Protein AF-A0A2S7I6L6-F1 (afdb_monomer)

Organism: NCBI:txid237258

Foldseek 3Di:
DVVVVVVVVVVVVVVVVVVVVLVVLVVVLVVLVVVLVVVVVVVCVVPVVPCPPVVVPDPPVVVSVVSVVVSVVSVCCSPPVVNVVVVVVVVVVVVVVVVVVD

Solvent-accessible surface area (backbone atoms only — not comparable to full-atom values): 5827 Å² total; per-residue (Å²): 113,70,70,59,49,58,51,50,53,54,52,51,52,53,54,48,52,52,52,52,51,50,54,52,52,54,54,50,48,50,53,53,52,51,49,51,52,54,50,52,49,51,56,53,68,75,43,75,86,71,63,76,79,45,67,89,78,37,68,66,58,57,50,52,52,52,53,50,51,49,52,51,53,52,47,49,54,67,74,37,67,67,55,55,56,49,51,53,51,51,52,49,55,50,53,52,54,55,63,73,77,107

pLDDT: mean 83.36, std 11.95, range [53.16, 95.56]

Secondary structure (DSSP, 8-state):
-HHHHHHHHHHHHHHHHHHHHHHHHHHHHHHHHHHHHHHHHHHHHHTTTSGGG-TTT-HHHHHHHHHHHHHHHHHHHHH-HHHHHHHHHHHHHHHHHHHHH-

Sequence (102 aa):
MEITMKNQDKFNEIAYKKAQKRVKD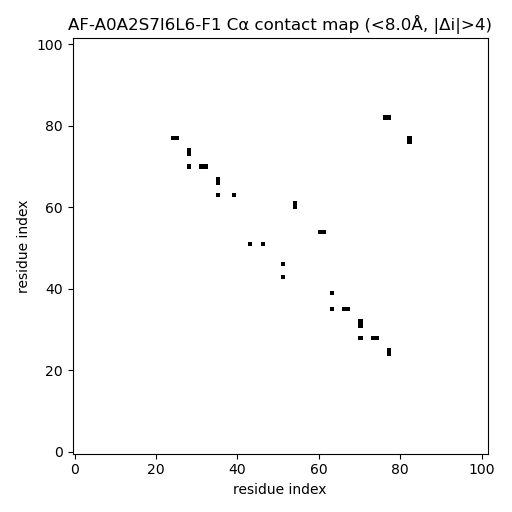IRTYYYMVLGYLAVGYFIVSRNYDGNLLNISRNYSVWIVILWGIFLLGYGIYLFTPYFRNWEERKTKELMEKYKQKN

Structure (mmCIF, N/CA/C/O backbone):
data_AF-A0A2S7I6L6-F1
#
_entry.id   AF-A0A2S7I6L6-F1
#
loop_
_atom_site.group_PDB
_atom_site.id
_atom_site.type_symbol
_atom_site.label_atom_id
_atom_site.label_alt_id
_atom_site.label_comp_id
_atom_site.label_asym_id
_atom_site.label_entity_id
_atom_site.label_seq_id
_atom_site.pdbx_PDB_ins_code
_atom_site.Cartn_x
_atom_site.Cartn_y
_atom_site.Cartn_z
_atom_site.occupancy
_atom_site.B_iso_or_equiv
_atom_site.auth_seq_id
_atom_site.auth_comp_id
_atom_site.auth_asym_id
_atom_site.auth_atom_id
_atom_site.pdbx_PDB_model_num
ATOM 1 N N . MET A 1 1 ? -35.348 0.303 24.607 1.00 69.19 1 MET A N 1
ATOM 2 C CA . MET A 1 1 ? -35.567 0.223 23.146 1.00 69.19 1 MET A CA 1
ATOM 3 C C . MET A 1 1 ? -34.787 1.311 22.403 1.00 69.19 1 MET A C 1
ATOM 5 O O . MET A 1 1 ? -34.082 1.003 21.457 1.00 69.19 1 MET A O 1
ATOM 9 N N . GLU A 1 2 ? -34.796 2.561 22.870 1.00 73.44 2 GLU A N 1
ATOM 10 C CA . GLU A 1 2 ? -34.031 3.663 22.250 1.00 73.44 2 GLU A CA 1
ATOM 11 C C . GLU A 1 2 ? -32.497 3.522 22.400 1.00 73.44 2 GLU A C 1
ATOM 13 O O . GLU A 1 2 ? -31.733 3.729 21.459 1.00 73.44 2 GLU A O 1
ATOM 18 N N . ILE A 1 3 ? -32.039 3.064 23.572 1.00 72.88 3 ILE A N 1
ATOM 19 C CA . ILE A 1 3 ? -30.610 2.855 23.881 1.00 72.88 3 ILE A CA 1
ATOM 20 C C . ILE A 1 3 ? -29.999 1.744 23.008 1.00 72.88 3 ILE A C 1
ATOM 22 O O . ILE A 1 3 ? -28.848 1.838 22.583 1.00 72.88 3 ILE A O 1
ATOM 26 N N . THR A 1 4 ? -30.775 0.697 22.715 1.00 74.19 4 THR A N 1
ATOM 27 C CA . THR A 1 4 ? -30.341 -0.425 21.872 1.00 74.19 4 THR A CA 1
ATOM 28 C C . THR A 1 4 ? -30.221 -0.008 20.408 1.00 74.19 4 THR A C 1
ATOM 30 O O . THR A 1 4 ? -29.226 -0.356 19.779 1.00 74.19 4 THR A O 1
ATOM 33 N N . MET A 1 5 ? -31.151 0.812 19.896 1.00 77.06 5 MET A N 1
ATOM 34 C CA . MET A 1 5 ? -31.069 1.341 18.526 1.00 77.06 5 MET A CA 1
ATOM 35 C C . MET A 1 5 ? -29.851 2.255 18.344 1.00 77.06 5 MET A C 1
ATOM 37 O O . MET A 1 5 ? -29.038 2.022 17.456 1.00 77.06 5 MET A O 1
ATOM 41 N N . LYS A 1 6 ? -29.614 3.188 19.278 1.00 76.88 6 LYS A N 1
ATOM 42 C CA . LYS A 1 6 ? -28.448 4.091 19.232 1.00 76.88 6 LYS A CA 1
ATOM 43 C C . LYS A 1 6 ? -27.101 3.355 19.240 1.00 76.88 6 LYS A C 1
ATOM 45 O O . LYS A 1 6 ? -26.138 3.813 18.624 1.00 76.88 6 LYS A O 1
ATOM 50 N N . ASN A 1 7 ? -27.000 2.234 19.957 1.00 77.69 7 ASN A N 1
ATOM 51 C CA . ASN A 1 7 ? -25.790 1.406 19.951 1.00 77.69 7 ASN A CA 1
ATOM 52 C C . ASN A 1 7 ? -25.614 0.647 18.632 1.00 77.69 7 ASN A C 1
ATOM 54 O O . ASN A 1 7 ? -24.492 0.533 18.137 1.00 77.69 7 ASN A O 1
ATOM 58 N N . GLN A 1 8 ? -26.712 0.164 18.055 1.00 81.50 8 GLN A N 1
ATOM 59 C CA . GLN A 1 8 ? -26.710 -0.529 16.773 1.00 81.50 8 GLN A CA 1
ATOM 60 C C . GLN A 1 8 ? -26.299 0.414 15.629 1.00 81.50 8 GLN A C 1
ATOM 62 O O . GLN A 1 8 ? -25.451 0.050 14.816 1.00 81.50 8 GLN A O 1
ATOM 67 N N . ASP A 1 9 ? -26.783 1.659 15.634 1.00 83.19 9 ASP A N 1
ATOM 68 C CA . ASP A 1 9 ? -26.399 2.687 14.657 1.00 83.19 9 ASP A CA 1
ATOM 69 C C . ASP A 1 9 ? -24.909 3.033 14.736 1.00 83.19 9 ASP A C 1
ATOM 71 O O . ASP A 1 9 ? -24.214 3.060 13.719 1.00 83.19 9 ASP A O 1
ATOM 75 N N . LYS A 1 10 ? -24.376 3.214 15.953 1.00 84.19 10 LYS A N 1
ATOM 76 C CA . LYS A 1 10 ? -22.938 3.456 16.156 1.00 84.19 10 LYS A CA 1
ATOM 77 C C . LYS A 1 10 ? -22.080 2.291 15.674 1.00 84.19 10 LYS A C 1
ATOM 79 O O . LYS A 1 10 ? -21.031 2.511 15.068 1.00 84.19 10 LYS A O 1
ATOM 84 N N . PHE A 1 11 ? -22.499 1.057 15.944 1.00 84.62 11 PHE A N 1
ATOM 85 C CA . PHE A 1 11 ? -21.789 -0.129 15.469 1.00 84.62 11 PHE A CA 1
ATOM 86 C C . PHE A 1 11 ? -21.772 -0.193 13.934 1.00 84.62 11 PHE A C 1
ATOM 88 O O . PHE A 1 11 ? -20.712 -0.401 13.338 1.00 84.62 11 PHE A O 1
ATOM 95 N N . ASN A 1 12 ? -22.917 0.068 13.299 1.00 85.69 12 ASN A N 1
ATOM 96 C CA . ASN A 1 12 ? -23.052 0.104 11.844 1.00 85.69 12 ASN A CA 1
ATOM 97 C C . ASN A 1 12 ? -22.179 1.198 11.213 1.00 85.69 12 ASN A C 1
ATOM 99 O O . ASN A 1 12 ? -21.501 0.945 10.218 1.00 85.69 12 ASN A O 1
ATOM 103 N N . GLU A 1 13 ? -22.123 2.387 11.815 1.00 89.44 13 GLU A N 1
ATOM 104 C CA . GLU A 1 13 ? -21.278 3.489 11.345 1.00 89.44 13 GLU A CA 1
ATOM 105 C C . GLU A 1 13 ? -19.782 3.131 11.400 1.00 89.44 13 GLU A C 1
ATOM 107 O O . GLU A 1 13 ? -19.034 3.397 10.455 1.00 89.44 13 GLU A O 1
ATOM 112 N N . ILE A 1 14 ? -19.332 2.486 12.482 1.00 87.75 14 ILE A N 1
ATOM 113 C CA . ILE A 1 14 ? -17.938 2.042 12.634 1.00 87.75 14 ILE A CA 1
ATOM 114 C C . ILE A 1 14 ? -17.597 0.970 11.593 1.00 87.75 14 ILE A C 1
ATOM 116 O O . ILE A 1 14 ? -16.556 1.058 10.932 1.00 87.75 14 ILE A O 1
ATOM 120 N N . ALA A 1 15 ? -18.470 -0.025 11.418 1.00 85.06 15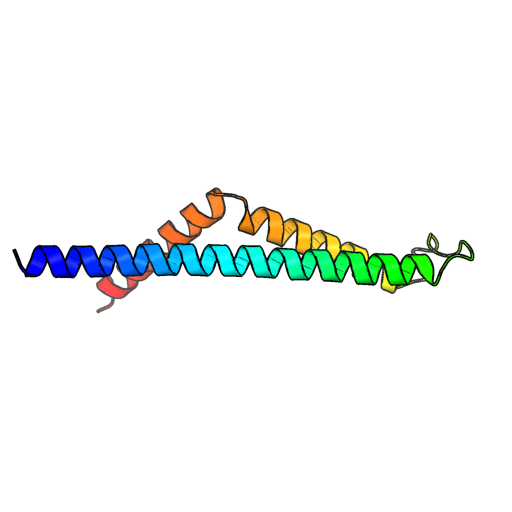 ALA A N 1
ATOM 121 C CA . ALA A 1 15 ? -18.294 -1.074 10.419 1.00 85.06 15 ALA A CA 1
ATOM 122 C C . ALA A 1 15 ? -18.236 -0.490 8.997 1.00 85.06 15 ALA A C 1
ATOM 124 O O . ALA A 1 15 ? -17.345 -0.839 8.216 1.00 85.06 15 ALA A O 1
ATOM 125 N N . TYR A 1 16 ? -19.119 0.464 8.693 1.00 91.31 16 TYR A N 1
ATOM 126 C CA . TYR A 1 16 ? -19.150 1.163 7.413 1.00 91.31 16 TYR A CA 1
ATOM 127 C C . TYR A 1 16 ? -17.866 1.960 7.158 1.00 91.31 16 TYR A C 1
ATOM 129 O O . TYR A 1 16 ? -17.234 1.786 6.117 1.00 91.31 16 TYR A O 1
ATOM 137 N N . LYS A 1 17 ? -17.409 2.774 8.119 1.00 91.31 17 LYS A N 1
ATOM 138 C CA . LYS A 1 17 ? -16.155 3.543 7.989 1.00 91.31 17 LYS A CA 1
ATOM 139 C C . LYS A 1 17 ? -14.945 2.638 7.772 1.00 91.31 17 LYS A C 1
ATOM 141 O O . LYS A 1 17 ? -14.067 2.956 6.969 1.00 91.31 17 LYS A O 1
ATOM 146 N N . LYS A 1 18 ? -14.903 1.487 8.447 1.00 88.06 18 LYS A N 1
ATOM 147 C CA . LYS A 1 18 ? -13.840 0.490 8.274 1.00 88.06 18 LYS A CA 1
ATOM 148 C C . LYS A 1 18 ? -13.845 -0.103 6.863 1.00 88.06 18 LYS A C 1
ATOM 150 O O . LYS A 1 18 ? -12.790 -0.181 6.233 1.00 88.06 18 LYS A O 1
ATOM 155 N N . ALA A 1 19 ? -15.017 -0.470 6.347 1.00 89.62 19 ALA A N 1
ATOM 156 C CA . ALA A 1 19 ? -15.167 -0.945 4.974 1.00 89.62 19 ALA A CA 1
ATOM 157 C C . ALA A 1 19 ? -14.801 0.145 3.948 1.00 89.62 19 ALA A C 1
ATOM 159 O O . ALA A 1 19 ? -14.071 -0.121 2.995 1.00 89.62 19 ALA A O 1
ATOM 160 N N . GLN A 1 20 ? -15.224 1.389 4.176 1.00 92.94 20 GLN A N 1
ATOM 161 C CA . GLN A 1 20 ? -14.909 2.527 3.312 1.00 92.94 20 GLN A CA 1
ATOM 162 C C . GLN A 1 20 ? -13.400 2.796 3.248 1.00 92.94 20 GLN A C 1
ATOM 164 O O . GLN A 1 20 ? -12.846 2.937 2.156 1.00 92.94 20 GLN A O 1
ATOM 169 N N . LYS A 1 21 ? -12.722 2.827 4.404 1.00 91.38 21 LYS A N 1
ATOM 170 C CA . LYS A 1 21 ? -11.262 2.977 4.474 1.00 91.38 21 LYS A CA 1
ATOM 171 C C . LYS A 1 21 ? -10.573 1.866 3.686 1.00 91.38 21 LYS A C 1
ATOM 173 O O . LYS A 1 21 ? -9.719 2.143 2.854 1.00 91.38 21 LYS A O 1
ATOM 178 N N . ARG A 1 22 ? -11.030 0.625 3.860 1.00 89.31 22 ARG A N 1
ATOM 179 C CA . ARG A 1 22 ? -10.481 -0.530 3.150 1.00 89.31 22 ARG A CA 1
ATOM 180 C C . ARG A 1 22 ? -10.580 -0.397 1.630 1.00 89.31 22 ARG A C 1
ATOM 182 O O . ARG A 1 22 ? -9.603 -0.651 0.932 1.00 89.31 22 ARG A O 1
ATOM 189 N N . VAL A 1 23 ? -11.739 0.007 1.117 1.00 93.06 23 VAL A N 1
ATOM 190 C CA . VAL A 1 23 ? -11.934 0.232 -0.324 1.00 93.06 23 VAL A CA 1
ATOM 191 C C . VAL A 1 23 ? -11.029 1.358 -0.826 1.00 93.06 23 VAL A C 1
ATOM 193 O O . VAL A 1 23 ? -10.443 1.241 -1.902 1.00 93.06 23 VAL A O 1
ATOM 196 N N . LYS A 1 24 ? -10.878 2.432 -0.045 1.00 94.75 24 LYS A N 1
ATOM 197 C CA . LYS A 1 24 ? -9.982 3.545 -0.378 1.00 94.75 24 LYS A CA 1
ATOM 198 C C . LYS A 1 24 ? -8.518 3.101 -0.448 1.00 94.75 24 LYS A C 1
ATOM 200 O O . LYS A 1 24 ? -7.828 3.478 -1.395 1.00 94.75 24 LYS A O 1
ATOM 205 N N . ASP A 1 25 ? -8.063 2.285 0.497 1.00 92.38 25 ASP A N 1
ATOM 206 C CA . ASP A 1 25 ? -6.685 1.787 0.536 1.00 92.38 25 ASP A CA 1
ATOM 207 C C . ASP A 1 25 ? -6.399 0.871 -0.667 1.00 92.38 25 ASP A C 1
ATOM 209 O O . ASP A 1 25 ? -5.399 1.046 -1.360 1.00 92.38 25 ASP A O 1
ATOM 213 N N . ILE A 1 26 ? -7.332 -0.030 -1.001 1.00 93.44 26 ILE A N 1
ATOM 214 C CA . ILE A 1 26 ? -7.249 -0.890 -2.197 1.00 93.44 26 ILE A CA 1
ATOM 215 C C . ILE A 1 26 ? -7.220 -0.056 -3.478 1.00 93.44 26 ILE A C 1
ATOM 217 O O . ILE A 1 26 ? -6.386 -0.286 -4.350 1.00 93.44 26 ILE A O 1
ATOM 221 N N . ARG A 1 27 ? -8.090 0.951 -3.593 1.00 94.19 27 ARG A N 1
ATOM 222 C CA . ARG A 1 27 ? -8.091 1.857 -4.747 1.00 94.19 27 ARG A CA 1
ATOM 223 C C . ARG A 1 27 ? -6.753 2.590 -4.884 1.00 94.19 27 ARG A C 1
ATOM 225 O O . ARG A 1 27 ? -6.222 2.697 -5.984 1.00 94.19 27 ARG A O 1
ATOM 232 N N . THR A 1 28 ? -6.205 3.070 -3.771 1.00 94.69 28 THR A N 1
ATOM 233 C CA . THR A 1 28 ? -4.907 3.758 -3.741 1.00 94.69 28 THR A CA 1
ATOM 234 C C . THR A 1 28 ? -3.782 2.830 -4.196 1.00 94.69 28 THR A C 1
ATOM 236 O O . THR A 1 28 ? -2.968 3.229 -5.025 1.00 94.69 28 THR A O 1
ATOM 239 N N . TYR A 1 29 ? -3.785 1.574 -3.742 1.00 95.12 29 TYR A N 1
ATOM 240 C CA . TYR A 1 29 ? -2.832 0.561 -4.193 1.00 95.12 29 TYR A CA 1
ATOM 241 C C . TYR A 1 29 ? -2.858 0.370 -5.714 1.00 95.12 29 TYR A C 1
ATOM 243 O O . TYR A 1 29 ? -1.807 0.396 -6.352 1.00 95.12 29 TYR A O 1
ATOM 251 N N . TYR A 1 30 ? -4.048 0.264 -6.316 1.00 94.00 30 TYR A N 1
ATOM 252 C CA . TYR A 1 30 ? -4.170 0.134 -7.771 1.00 94.00 30 TYR A CA 1
ATOM 253 C C . TYR A 1 30 ? -3.600 1.335 -8.526 1.00 94.00 30 TYR A C 1
ATOM 255 O O . TYR A 1 30 ? -2.932 1.140 -9.538 1.00 94.00 30 TYR A O 1
ATOM 263 N N . TYR A 1 31 ? -3.798 2.560 -8.033 1.00 95.56 31 TYR A N 1
ATOM 264 C CA . TYR A 1 31 ? -3.179 3.736 -8.649 1.00 95.56 31 TYR A CA 1
ATOM 265 C C . TYR A 1 31 ? -1.650 3.706 -8.560 1.00 95.56 31 TYR A C 1
ATOM 267 O O . TYR A 1 31 ? -0.983 4.069 -9.526 1.00 95.56 31 TYR A O 1
ATOM 275 N N . MET A 1 32 ? -1.088 3.233 -7.444 1.00 94.06 32 MET A N 1
ATOM 276 C CA . MET A 1 32 ? 0.362 3.081 -7.304 1.00 94.06 32 MET A CA 1
ATOM 277 C C . MET A 1 32 ? 0.922 2.016 -8.260 1.00 94.06 32 MET A C 1
ATOM 279 O O . MET A 1 32 ? 1.935 2.258 -8.913 1.00 94.06 32 MET A O 1
ATOM 283 N N . VAL A 1 33 ? 0.246 0.868 -8.397 1.00 95.44 33 VAL A N 1
ATOM 284 C CA . VAL A 1 33 ? 0.630 -0.192 -9.347 1.00 95.44 33 VAL A CA 1
ATOM 285 C C . VAL A 1 33 ? 0.522 0.298 -10.791 1.00 95.44 33 VAL A C 1
ATOM 287 O O . VAL A 1 33 ? 1.444 0.095 -11.577 1.00 95.44 33 VAL A O 1
ATOM 290 N N . LEU A 1 34 ? -0.567 0.986 -11.143 1.00 95.56 34 LEU A N 1
ATOM 291 C CA . LEU A 1 34 ? -0.759 1.545 -12.480 1.00 95.56 34 LEU A CA 1
ATOM 292 C C . LEU A 1 34 ? 0.327 2.574 -12.816 1.00 95.56 34 LEU A C 1
ATOM 294 O O . LEU A 1 34 ? 0.911 2.517 -13.896 1.00 95.56 34 LEU A O 1
ATOM 298 N N . GLY A 1 35 ? 0.628 3.484 -11.885 1.00 93.06 35 GLY A N 1
ATOM 299 C CA . GLY A 1 35 ? 1.699 4.466 -12.045 1.00 93.06 35 GLY A CA 1
ATOM 300 C C . GLY A 1 35 ? 3.065 3.805 -12.220 1.00 93.06 35 GLY A C 1
ATOM 301 O O . GLY A 1 35 ? 3.818 4.180 -13.115 1.00 93.06 35 GLY A O 1
ATOM 302 N N . TYR A 1 36 ? 3.358 2.770 -11.431 1.00 92.00 36 TYR A N 1
ATOM 303 C CA . TYR A 1 36 ? 4.588 1.989 -11.557 1.00 92.00 36 TYR A CA 1
ATOM 304 C C . TYR A 1 36 ? 4.715 1.310 -12.924 1.00 92.00 36 TYR A C 1
ATOM 306 O O . TYR A 1 36 ? 5.766 1.406 -13.558 1.00 92.00 36 TYR A O 1
ATOM 314 N N . LEU A 1 37 ? 3.642 0.685 -13.417 1.00 91.62 37 LEU A N 1
ATOM 315 C CA . LEU A 1 37 ? 3.624 0.073 -14.746 1.00 91.62 37 LEU A CA 1
ATOM 316 C C . LEU A 1 37 ? 3.792 1.117 -15.856 1.00 91.62 37 LEU A C 1
ATOM 318 O O . LEU A 1 37 ? 4.552 0.883 -16.791 1.00 91.62 37 LEU A O 1
ATOM 322 N N . ALA A 1 38 ? 3.141 2.278 -15.745 1.00 90.88 38 ALA A N 1
ATOM 323 C CA . ALA A 1 38 ? 3.261 3.357 -16.724 1.00 90.88 38 ALA A CA 1
ATOM 324 C C . ALA A 1 38 ? 4.691 3.922 -16.790 1.00 90.88 38 ALA A C 1
ATOM 326 O O . ALA A 1 38 ? 5.245 4.089 -17.877 1.00 90.88 38 ALA A O 1
ATOM 327 N N . VAL A 1 39 ? 5.315 4.171 -15.634 1.00 85.44 39 VAL A N 1
ATOM 328 C CA . VAL A 1 39 ? 6.704 4.649 -15.554 1.00 85.44 39 VAL A CA 1
ATOM 329 C C . VAL A 1 39 ? 7.674 3.580 -16.056 1.00 85.44 39 VAL A C 1
ATOM 331 O O . VAL A 1 39 ? 8.551 3.887 -16.863 1.00 85.44 39 VAL A O 1
ATOM 334 N N . GLY A 1 40 ? 7.496 2.322 -15.642 1.00 83.94 40 GLY A N 1
ATOM 335 C CA . GLY A 1 40 ? 8.302 1.197 -16.116 1.00 83.94 40 GLY A CA 1
ATOM 336 C C . GLY A 1 40 ? 8.223 1.037 -17.635 1.00 83.94 40 GLY A C 1
ATOM 337 O O . GLY A 1 40 ? 9.254 0.939 -18.299 1.00 83.94 40 GLY A O 1
ATOM 338 N N . TYR A 1 41 ? 7.016 1.111 -18.200 1.00 84.81 41 TYR A N 1
ATOM 339 C CA . TYR A 1 41 ? 6.800 1.081 -19.645 1.00 84.81 41 TYR A CA 1
ATOM 340 C C . TYR A 1 41 ? 7.502 2.243 -20.357 1.00 84.81 41 TYR A C 1
ATOM 342 O O . TYR A 1 41 ? 8.191 2.027 -21.353 1.00 84.81 41 TYR A O 1
ATOM 350 N N . PHE A 1 42 ? 7.396 3.470 -19.835 1.00 81.31 42 PHE A N 1
ATOM 351 C CA . PHE A 1 42 ? 8.059 4.629 -20.430 1.00 81.31 42 PHE A CA 1
ATOM 352 C C . PHE A 1 42 ? 9.587 4.481 -20.432 1.00 81.31 42 PHE A C 1
ATOM 354 O O . PHE A 1 42 ? 10.224 4.731 -21.456 1.00 81.31 42 PHE A O 1
ATOM 361 N N . ILE A 1 43 ? 10.171 4.004 -19.328 1.00 77.25 43 ILE A N 1
ATOM 362 C CA . ILE A 1 43 ? 11.614 3.747 -19.218 1.00 77.25 43 ILE A CA 1
ATOM 363 C C . ILE A 1 43 ? 12.061 2.693 -20.237 1.00 77.25 43 ILE A C 1
ATOM 365 O O . ILE A 1 43 ? 13.067 2.907 -20.915 1.00 77.25 43 ILE A O 1
ATOM 369 N N . VAL A 1 44 ? 11.312 1.593 -20.381 1.00 74.50 44 VAL A N 1
ATOM 370 C CA . VAL A 1 44 ? 11.609 0.532 -21.359 1.00 74.50 44 VAL A CA 1
ATOM 371 C C . VAL A 1 44 ? 11.480 1.046 -22.793 1.00 74.50 44 VAL A C 1
ATOM 373 O O . VAL A 1 44 ? 12.391 0.856 -23.594 1.00 74.50 44 VAL A O 1
ATOM 376 N N . SER A 1 45 ? 10.400 1.765 -23.108 1.00 75.25 45 SER A N 1
ATOM 377 C CA . SER A 1 45 ? 10.145 2.289 -24.457 1.00 75.25 45 SER A CA 1
ATOM 378 C C . SER A 1 45 ? 11.208 3.288 -24.932 1.00 75.25 45 SER A C 1
ATOM 380 O O . SER A 1 45 ? 11.568 3.293 -26.105 1.00 75.25 45 SER A O 1
ATOM 382 N N . ARG A 1 46 ? 11.748 4.109 -24.021 1.00 68.06 46 ARG A N 1
ATOM 383 C CA . ARG A 1 46 ? 12.787 5.112 -24.308 1.00 68.06 46 ARG A CA 1
ATOM 384 C C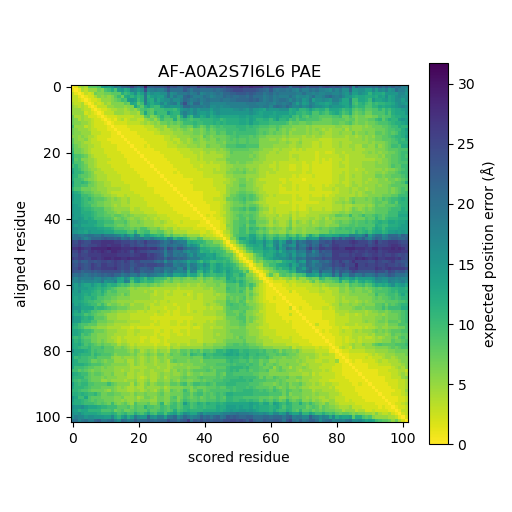 . ARG A 1 46 ? 14.190 4.513 -24.469 1.00 68.06 46 ARG A C 1
ATOM 386 O O . ARG A 1 46 ? 15.060 5.199 -24.987 1.00 68.06 46 ARG A O 1
ATOM 393 N N . ASN A 1 47 ? 14.422 3.278 -24.020 1.00 64.88 47 ASN A N 1
ATOM 394 C CA . ASN A 1 47 ? 15.740 2.629 -23.987 1.00 64.88 47 ASN A CA 1
ATOM 395 C C . ASN A 1 47 ? 15.804 1.398 -24.917 1.00 64.88 47 ASN 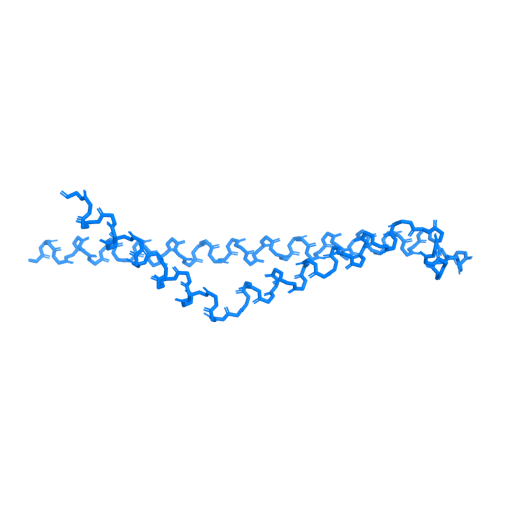A C 1
ATOM 397 O O . ASN A 1 47 ? 16.368 0.366 -24.553 1.00 64.88 47 ASN A O 1
ATOM 401 N N . TYR A 1 48 ? 15.235 1.499 -26.122 1.00 56.44 48 TYR A N 1
ATOM 402 C CA . TYR A 1 48 ? 15.233 0.409 -27.113 1.00 56.44 48 TYR A CA 1
ATOM 403 C C . TYR A 1 48 ? 16.631 0.072 -27.688 1.00 56.44 48 TYR A C 1
ATOM 405 O O . TYR A 1 48 ? 16.791 -0.981 -28.297 1.00 56.44 48 TYR A O 1
ATOM 413 N N . ASP A 1 49 ? 17.663 0.886 -27.421 1.00 56.28 49 ASP A N 1
ATOM 414 C CA . ASP A 1 49 ? 19.062 0.683 -27.860 1.00 56.28 49 ASP A CA 1
ATOM 415 C C . ASP A 1 49 ? 19.846 -0.394 -27.062 1.00 56.28 49 ASP A C 1
ATOM 417 O O . ASP A 1 49 ? 21.075 -0.417 -27.050 1.00 56.28 49 ASP A O 1
ATOM 421 N N . GLY A 1 50 ? 19.169 -1.303 -26.351 1.00 54.72 50 GLY A N 1
ATOM 422 C CA . GLY A 1 50 ? 19.793 -2.500 -25.755 1.00 54.72 50 GLY A CA 1
ATOM 423 C C . GLY A 1 50 ? 20.631 -2.295 -24.479 1.00 54.72 50 GLY A C 1
ATOM 424 O O . GLY A 1 50 ? 21.102 -3.268 -23.895 1.00 54.72 50 GLY A O 1
ATOM 425 N N . ASN A 1 51 ? 20.778 -1.067 -23.971 1.00 58.25 51 ASN A N 1
ATOM 426 C CA . ASN A 1 51 ? 21.598 -0.760 -22.782 1.00 58.25 51 ASN A CA 1
ATOM 427 C C . ASN A 1 51 ? 20.896 -0.965 -21.419 1.00 58.25 51 ASN A C 1
ATOM 429 O O . ASN A 1 51 ? 21.462 -0.652 -20.368 1.00 58.25 51 ASN A O 1
ATOM 433 N N . LEU A 1 52 ? 19.671 -1.500 -21.405 1.00 53.59 52 LEU A N 1
ATOM 434 C CA . LEU A 1 52 ? 18.835 -1.626 -20.201 1.00 53.59 52 LEU A CA 1
ATOM 435 C C . LEU A 1 52 ? 19.430 -2.545 -19.121 1.00 53.59 52 LEU A C 1
ATOM 437 O O . LEU A 1 52 ? 19.188 -2.339 -17.934 1.00 53.59 52 LEU A O 1
ATOM 441 N N . LEU A 1 53 ? 20.231 -3.535 -19.526 1.00 53.16 53 LEU A N 1
ATOM 442 C CA . LEU A 1 53 ? 20.838 -4.519 -18.624 1.00 53.16 53 LEU A CA 1
ATOM 443 C C . LEU A 1 53 ? 22.164 -4.062 -18.007 1.00 53.16 53 LEU A C 1
ATOM 445 O O . LEU A 1 53 ? 22.748 -4.797 -17.211 1.00 53.16 53 LEU A O 1
ATOM 449 N N . ASN A 1 54 ? 22.636 -2.847 -18.305 1.00 59.72 54 ASN A N 1
ATOM 450 C CA . ASN A 1 54 ? 23.807 -2.300 -17.628 1.00 59.72 54 ASN A CA 1
ATOM 451 C C . ASN A 1 54 ? 23.417 -1.751 -16.240 1.00 59.72 54 ASN A C 1
ATOM 453 O O . ASN A 1 54 ? 23.330 -0.544 -16.005 1.00 59.72 54 ASN A O 1
ATOM 457 N N . ILE A 1 55 ? 23.130 -2.684 -15.328 1.00 55.00 55 ILE A N 1
ATOM 458 C CA . ILE A 1 55 ? 22.633 -2.481 -13.956 1.00 55.00 55 ILE A CA 1
ATOM 459 C C . ILE A 1 55 ? 23.592 -1.652 -13.088 1.00 55.00 55 ILE A C 1
ATOM 461 O O . ILE A 1 55 ? 23.153 -0.984 -12.153 1.00 55.00 55 ILE A O 1
ATOM 465 N N . SER A 1 56 ? 24.889 -1.645 -13.402 1.00 55.59 56 SER A N 1
ATOM 466 C CA . SER A 1 56 ? 25.870 -0.797 -12.711 1.00 55.59 56 SER A CA 1
ATOM 467 C C . SER A 1 56 ? 25.833 0.660 -13.193 1.00 55.59 56 SER A C 1
ATOM 469 O O . SER A 1 56 ? 26.172 1.565 -12.436 1.00 55.59 56 SER A O 1
ATOM 471 N N . ARG A 1 57 ? 25.400 0.872 -14.447 1.00 58.56 57 ARG A N 1
ATOM 472 C CA . ARG A 1 57 ? 25.258 2.146 -15.172 1.00 58.56 57 ARG A CA 1
ATOM 473 C C . ARG A 1 57 ? 24.182 3.089 -14.622 1.00 58.56 57 ARG A C 1
ATOM 475 O O . ARG A 1 57 ? 24.346 4.304 -14.529 1.00 58.56 57 ARG A O 1
ATOM 482 N N . ASN A 1 58 ? 23.020 2.489 -14.361 1.00 67.06 58 ASN A N 1
ATOM 483 C CA . ASN A 1 58 ? 21.731 3.175 -14.330 1.00 67.06 58 ASN A CA 1
ATOM 484 C C . ASN A 1 58 ? 21.042 3.034 -12.971 1.00 67.06 58 ASN A C 1
ATOM 486 O O . ASN A 1 58 ? 20.323 2.069 -12.706 1.00 67.06 58 ASN A O 1
ATOM 490 N N . TYR A 1 59 ? 21.185 4.067 -12.140 1.00 71.19 59 TYR A N 1
ATOM 491 C CA . TYR A 1 59 ? 20.483 4.213 -10.859 1.00 71.19 59 TYR A CA 1
ATOM 492 C C . TYR A 1 59 ? 18.952 4.052 -10.984 1.00 71.19 59 TYR A C 1
ATOM 494 O O . TYR A 1 59 ? 18.291 3.559 -10.071 1.00 71.19 59 TYR A O 1
ATOM 502 N N . SER A 1 60 ? 18.393 4.373 -12.154 1.00 72.69 60 SER A N 1
ATOM 503 C CA . SER A 1 60 ? 16.975 4.204 -12.481 1.00 72.69 60 SER A CA 1
ATOM 504 C C . SER A 1 60 ? 16.475 2.762 -12.329 1.00 72.69 60 SER A C 1
ATOM 506 O O . SER A 1 60 ? 15.340 2.562 -11.904 1.00 72.69 60 SER A O 1
ATOM 508 N N . VAL A 1 61 ? 17.304 1.752 -12.625 1.00 76.50 61 VAL A N 1
ATOM 509 C CA . VAL A 1 61 ? 16.911 0.336 -12.497 1.00 76.50 61 VAL A CA 1
ATOM 510 C C . VAL A 1 61 ? 16.759 -0.046 -11.026 1.00 76.50 61 VAL A C 1
ATOM 512 O O . VAL A 1 61 ? 15.772 -0.673 -10.648 1.00 76.50 61 VAL A O 1
ATOM 515 N N . TRP A 1 62 ? 17.687 0.401 -10.177 1.00 81.06 62 TRP A N 1
ATOM 516 C CA . TRP A 1 62 ? 17.615 0.185 -8.732 1.00 81.06 62 TRP A CA 1
ATOM 517 C C . TRP A 1 62 ? 16.400 0.862 -8.108 1.00 81.06 62 TRP A C 1
ATOM 519 O O . TRP A 1 62 ? 15.723 0.245 -7.289 1.00 81.06 62 TRP A O 1
ATOM 529 N N . ILE A 1 63 ? 16.074 2.087 -8.534 1.00 83.12 63 ILE A N 1
ATOM 530 C CA . ILE A 1 63 ? 14.840 2.762 -8.115 1.00 83.12 63 ILE A CA 1
ATOM 531 C C . ILE A 1 63 ? 13.626 1.901 -8.483 1.00 83.12 63 ILE A C 1
ATOM 533 O O . ILE A 1 63 ? 12.824 1.595 -7.608 1.00 83.12 63 ILE A O 1
ATOM 537 N N . VAL A 1 64 ? 13.493 1.463 -9.738 1.00 85.00 64 VAL A N 1
ATOM 538 C CA . VAL A 1 64 ? 12.341 0.649 -10.170 1.00 85.00 64 VAL A CA 1
ATOM 539 C C . VAL A 1 64 ? 12.243 -0.647 -9.358 1.00 85.00 64 VAL A C 1
ATOM 541 O O . VAL A 1 64 ? 11.171 -0.967 -8.855 1.00 85.00 64 VAL A O 1
ATOM 544 N N . ILE A 1 65 ? 13.355 -1.353 -9.137 1.00 86.50 65 ILE A N 1
ATOM 545 C CA . ILE A 1 65 ? 13.368 -2.585 -8.332 1.00 86.50 65 ILE A CA 1
ATOM 546 C C . ILE A 1 65 ? 12.924 -2.315 -6.888 1.00 86.50 65 ILE A C 1
ATOM 548 O O . ILE A 1 65 ? 12.060 -3.023 -6.371 1.00 86.50 65 ILE A O 1
ATOM 552 N N . LEU A 1 66 ? 13.468 -1.284 -6.237 1.00 90.69 66 LEU A N 1
ATOM 553 C CA . LEU A 1 66 ? 13.107 -0.930 -4.860 1.00 90.69 66 LEU A CA 1
ATOM 554 C C . LEU A 1 66 ? 11.633 -0.534 -4.738 1.00 90.69 66 LEU A C 1
ATOM 556 O O . LEU A 1 66 ? 10.950 -0.969 -3.810 1.00 90.69 66 LEU A O 1
ATOM 560 N N . TRP A 1 67 ? 11.120 0.239 -5.695 1.00 90.19 67 TRP A N 1
ATOM 561 C CA . TRP A 1 67 ? 9.702 0.589 -5.757 1.00 90.19 67 TRP A CA 1
ATOM 562 C C . TRP A 1 67 ? 8.819 -0.638 -6.009 1.00 90.19 67 TRP A C 1
ATOM 564 O O . TRP A 1 67 ? 7.756 -0.757 -5.402 1.00 90.19 67 TRP A O 1
ATOM 574 N N . GLY A 1 68 ? 9.276 -1.590 -6.826 1.00 92.62 68 GLY A N 1
ATOM 575 C CA . GLY A 1 68 ? 8.617 -2.880 -7.014 1.00 92.62 68 GLY A CA 1
ATOM 576 C C . GLY A 1 68 ? 8.531 -3.685 -5.713 1.00 92.62 68 GLY A C 1
ATOM 577 O O . GLY A 1 68 ? 7.457 -4.169 -5.358 1.00 92.62 68 GLY A O 1
ATOM 578 N N . ILE A 1 69 ? 9.626 -3.765 -4.950 1.00 94.44 69 ILE A N 1
ATOM 579 C CA . ILE A 1 69 ? 9.655 -4.430 -3.635 1.00 94.44 69 ILE A CA 1
ATOM 580 C C . ILE A 1 69 ? 8.711 -3.731 -2.650 1.00 94.44 69 ILE A C 1
ATOM 582 O O . ILE A 1 69 ? 7.954 -4.399 -1.944 1.00 94.44 69 ILE A O 1
ATOM 586 N N . PHE A 1 70 ? 8.704 -2.397 -2.626 1.00 93.50 70 PHE A N 1
ATOM 587 C CA . PHE A 1 70 ? 7.788 -1.622 -1.791 1.00 93.50 70 PHE A CA 1
ATOM 588 C C . PHE A 1 70 ? 6.318 -1.916 -2.130 1.00 93.50 70 PHE A C 1
ATOM 590 O O . PHE A 1 70 ? 5.517 -2.169 -1.230 1.00 93.50 70 PHE A O 1
ATOM 597 N N . LEU A 1 71 ? 5.964 -1.955 -3.419 1.00 95.25 71 LEU A N 1
ATOM 598 C CA . LEU A 1 71 ? 4.613 -2.296 -3.876 1.00 95.25 71 LEU A CA 1
ATOM 599 C C . LEU A 1 71 ? 4.215 -3.727 -3.527 1.00 95.25 71 LEU A C 1
ATOM 601 O O . LEU A 1 71 ? 3.066 -3.967 -3.155 1.00 95.25 71 LEU A O 1
ATOM 605 N N . LEU A 1 72 ? 5.143 -4.677 -3.624 1.00 94.88 72 LEU A N 1
ATOM 606 C CA . LEU A 1 72 ? 4.896 -6.052 -3.198 1.00 94.88 72 LEU A CA 1
ATOM 607 C C . LEU A 1 72 ? 4.639 -6.115 -1.692 1.00 94.88 72 LEU A C 1
ATOM 609 O O . LEU A 1 72 ? 3.640 -6.694 -1.270 1.00 94.88 72 LEU A O 1
ATOM 613 N N . GLY A 1 73 ? 5.478 -5.463 -0.885 1.00 94.50 73 GLY A N 1
ATOM 614 C CA . GLY A 1 73 ? 5.301 -5.397 0.565 1.00 94.50 73 GLY A CA 1
ATOM 615 C C . GLY A 1 73 ? 3.976 -4.748 0.967 1.00 94.50 73 GLY A C 1
ATOM 616 O O . GLY A 1 73 ? 3.234 -5.300 1.780 1.00 94.50 73 GLY A O 1
ATOM 617 N N . TYR A 1 74 ? 3.630 -3.613 0.355 1.00 92.44 74 TYR A N 1
ATOM 618 C CA . TYR A 1 74 ? 2.374 -2.917 0.627 1.00 92.44 74 TYR A CA 1
ATOM 619 C C . TYR A 1 74 ? 1.150 -3.715 0.148 1.00 92.44 74 TYR A C 1
ATOM 621 O O . TYR A 1 74 ? 0.135 -3.759 0.841 1.00 92.44 74 TYR A O 1
ATOM 629 N N . GLY A 1 75 ? 1.261 -4.425 -0.979 1.00 93.44 75 GLY A N 1
ATOM 630 C CA . GLY A 1 75 ? 0.236 -5.354 -1.454 1.00 93.44 75 GLY A CA 1
ATOM 631 C C . GLY A 1 75 ? 0.010 -6.510 -0.479 1.00 93.44 75 GLY A C 1
ATOM 632 O O . GLY A 1 75 ? -1.127 -6.764 -0.085 1.00 93.44 75 GLY A O 1
ATOM 633 N N . ILE A 1 76 ? 1.081 -7.165 -0.020 1.00 93.31 76 ILE A N 1
ATOM 634 C CA . ILE A 1 76 ? 1.003 -8.232 0.990 1.00 93.31 76 ILE A CA 1
ATOM 635 C C . ILE A 1 76 ? 0.359 -7.698 2.270 1.00 93.31 76 ILE A C 1
ATOM 637 O O . ILE A 1 76 ? -0.572 -8.318 2.785 1.00 93.31 76 ILE A O 1
ATOM 641 N N . TYR A 1 77 ? 0.804 -6.540 2.761 1.00 90.56 77 TYR A N 1
ATOM 642 C CA . TYR A 1 77 ? 0.221 -5.894 3.936 1.00 90.56 77 TYR A CA 1
ATOM 643 C C . TYR A 1 77 ? -1.282 -5.671 3.773 1.00 90.56 77 TYR A C 1
ATOM 645 O O . TYR A 1 77 ? -2.072 -6.014 4.654 1.00 90.56 77 TYR A O 1
ATOM 653 N N . LEU A 1 78 ? -1.683 -5.133 2.621 1.00 89.81 78 LEU A N 1
ATOM 654 C CA . LEU A 1 78 ? -3.069 -4.820 2.357 1.00 89.81 78 LEU A CA 1
ATOM 655 C C . LEU A 1 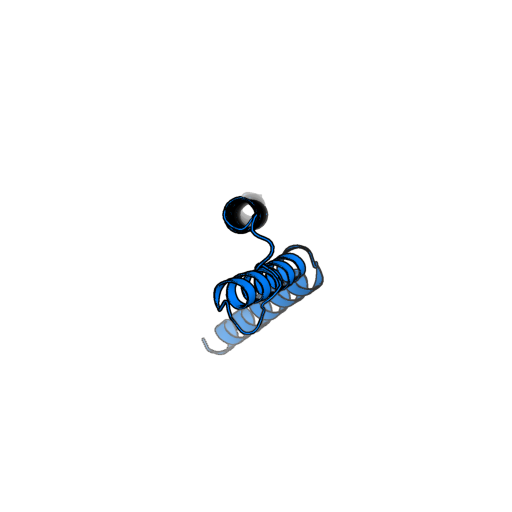78 ? -3.893 -6.102 2.255 1.00 89.81 78 LEU A C 1
ATOM 657 O O . LEU A 1 78 ? -4.853 -6.250 2.998 1.00 89.81 78 LEU A O 1
ATOM 661 N N . PHE A 1 79 ? -3.545 -7.061 1.402 1.00 88.88 79 PHE A N 1
ATOM 662 C CA . PHE A 1 79 ? -4.397 -8.227 1.136 1.00 88.88 79 PHE A CA 1
ATOM 663 C C . PHE A 1 79 ? -4.351 -9.320 2.210 1.00 88.88 79 PHE A C 1
ATOM 665 O O . PHE A 1 79 ? -5.279 -10.124 2.275 1.00 88.88 79 PHE A O 1
ATOM 672 N N . THR A 1 80 ? -3.352 -9.330 3.094 1.00 91.50 80 THR A N 1
ATOM 673 C CA . THR A 1 80 ? -3.228 -10.382 4.112 1.00 91.50 80 THR A CA 1
ATOM 674 C C . THR A 1 80 ? -4.133 -10.110 5.327 1.00 91.50 80 THR A C 1
ATOM 676 O O . THR A 1 80 ? -3.941 -9.116 6.032 1.00 91.50 80 THR A O 1
ATOM 679 N N . PRO A 1 81 ? -5.074 -11.016 5.671 1.00 83.06 81 PRO A N 1
ATOM 680 C CA . PRO A 1 81 ? -5.978 -10.841 6.817 1.00 83.06 81 PRO A CA 1
ATOM 681 C C . PRO A 1 81 ? -5.262 -10.759 8.172 1.00 83.06 81 PRO A C 1
ATOM 683 O O . PRO A 1 81 ? -5.776 -10.156 9.113 1.00 83.06 81 PRO A O 1
ATOM 686 N N . TYR A 1 82 ? -4.069 -11.352 8.271 1.00 87.75 82 TYR A N 1
ATOM 687 C CA . TYR A 1 82 ? -3.255 -11.378 9.485 1.00 87.75 82 TYR A CA 1
ATOM 688 C C . TYR A 1 82 ? -2.954 -9.974 10.028 1.00 87.75 82 TYR A C 1
ATOM 690 O O . TYR A 1 82 ? -3.131 -9.732 11.223 1.00 87.75 82 TYR A O 1
ATOM 698 N N . PHE A 1 83 ? -2.570 -9.031 9.162 1.00 84.25 83 PHE A N 1
ATOM 699 C CA . PHE A 1 83 ? -2.265 -7.662 9.588 1.00 84.25 83 PHE A CA 1
ATOM 700 C C . PHE A 1 83 ? -3.498 -6.939 10.124 1.00 84.25 83 PHE A C 1
ATOM 702 O O . PHE A 1 83 ? -3.396 -6.212 11.107 1.00 84.25 83 PHE A O 1
ATOM 709 N N . ARG A 1 84 ? -4.680 -7.219 9.564 1.00 82.19 84 ARG A N 1
ATOM 710 C CA . ARG A 1 84 ? -5.946 -6.669 10.062 1.00 82.19 84 ARG A CA 1
ATOM 711 C C . ARG A 1 84 ? -6.259 -7.163 11.475 1.00 82.19 84 ARG A C 1
ATOM 713 O O . ARG A 1 84 ? -6.598 -6.370 12.347 1.00 82.19 84 ARG A O 1
ATOM 720 N N . ASN A 1 85 ? -6.094 -8.463 11.719 1.00 87.50 85 ASN A N 1
ATOM 721 C CA . ASN A 1 85 ? -6.299 -9.041 13.050 1.00 87.50 85 ASN A CA 1
ATOM 722 C C . ASN A 1 85 ? -5.290 -8.478 14.063 1.00 87.50 85 ASN A C 1
ATOM 724 O O . ASN A 1 85 ? -5.632 -8.217 15.217 1.00 87.50 85 ASN A O 1
ATOM 728 N N . TRP A 1 86 ? -4.047 -8.262 13.625 1.00 90.19 86 TRP A N 1
ATOM 729 C CA . TRP A 1 86 ? -3.015 -7.637 14.444 1.00 90.19 86 TRP A CA 1
ATOM 730 C C . TRP A 1 86 ? -3.344 -6.173 14.782 1.00 90.19 86 TRP A C 1
ATOM 732 O O . TRP A 1 86 ? -3.251 -5.804 15.955 1.00 90.19 86 TRP A O 1
ATOM 742 N N . GLU A 1 87 ? -3.778 -5.366 13.805 1.00 88.69 87 GLU A N 1
ATOM 743 C CA . GLU A 1 87 ? -4.187 -3.966 14.008 1.00 88.69 87 GLU 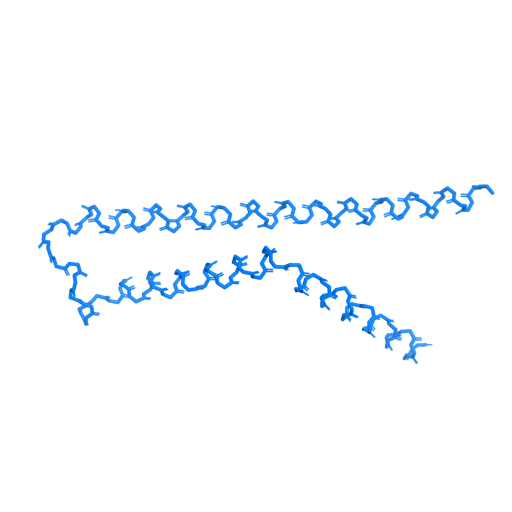A CA 1
ATOM 744 C C . GLU A 1 87 ? -5.361 -3.864 14.987 1.00 88.69 87 GLU A C 1
ATOM 746 O O . GLU A 1 87 ? -5.344 -3.032 15.894 1.00 88.69 87 GLU A O 1
ATOM 751 N N . GLU A 1 88 ? -6.369 -4.729 14.849 1.00 88.06 88 GLU A N 1
ATOM 752 C CA . GLU A 1 88 ? -7.528 -4.754 15.746 1.00 88.06 88 GLU A CA 1
ATOM 753 C C . GLU A 1 88 ? -7.121 -5.097 17.181 1.00 88.06 88 GLU A C 1
ATOM 755 O O . GLU A 1 88 ? -7.515 -4.402 18.123 1.00 88.06 88 GLU A O 1
ATOM 760 N N . ARG A 1 89 ? -6.274 -6.120 17.353 1.00 91.06 89 ARG A N 1
ATOM 761 C CA . ARG A 1 89 ? -5.756 -6.514 18.667 1.00 91.06 89 ARG A CA 1
ATOM 762 C C . ARG A 1 89 ? -4.945 -5.390 19.306 1.00 91.06 89 ARG A C 1
ATOM 764 O O . ARG A 1 89 ? -5.193 -5.049 20.459 1.00 91.06 89 ARG A O 1
ATOM 771 N N . LYS A 1 90 ? -4.013 -4.780 18.568 1.00 90.56 90 LYS A N 1
ATOM 772 C CA . LYS A 1 90 ? -3.191 -3.682 19.096 1.00 90.56 90 LYS A CA 1
ATOM 773 C C . LYS A 1 90 ? -4.006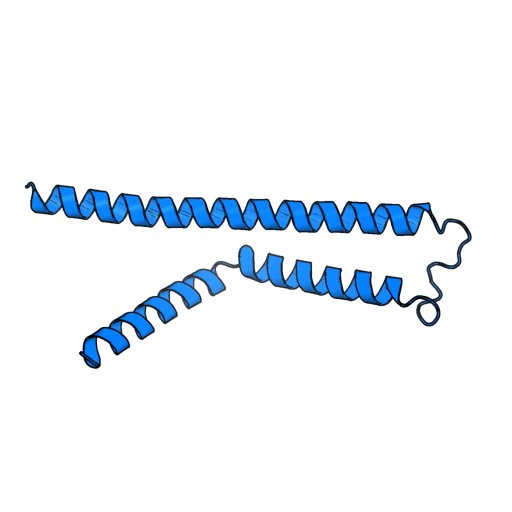 -2.441 19.426 1.00 90.56 90 LYS A C 1
ATOM 775 O O . LYS A 1 90 ? -3.765 -1.830 20.464 1.00 90.56 90 LYS A O 1
ATOM 780 N N . THR A 1 91 ? -4.995 -2.104 18.605 1.00 91.06 91 THR A N 1
ATOM 781 C CA . THR A 1 91 ? -5.915 -0.999 18.901 1.00 91.06 91 THR A CA 1
ATOM 782 C C . THR A 1 91 ? -6.658 -1.242 20.217 1.00 91.06 91 THR A C 1
ATOM 784 O O . THR A 1 91 ? -6.745 -0.338 21.049 1.00 91.06 91 THR A O 1
ATOM 787 N N . LYS A 1 92 ? -7.137 -2.473 20.444 1.00 90.38 92 LYS A N 1
ATOM 788 C CA . LYS A 1 92 ? -7.819 -2.857 21.686 1.00 90.38 92 LYS A CA 1
ATOM 789 C C . LYS A 1 92 ? -6.888 -2.794 22.901 1.00 90.38 92 LYS A C 1
ATOM 791 O O . LYS A 1 92 ? -7.241 -2.156 23.888 1.00 90.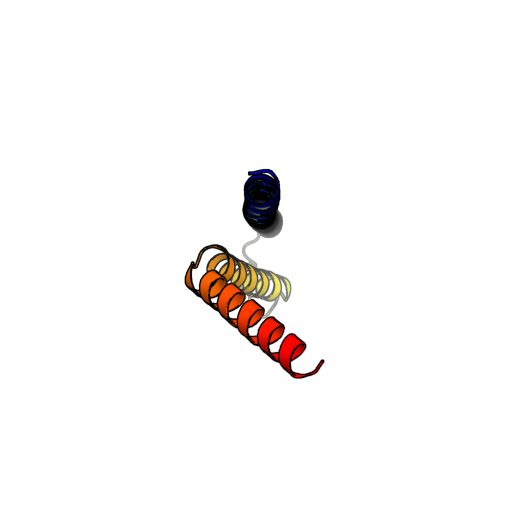38 92 LYS A O 1
ATOM 796 N N . GLU A 1 93 ? -5.688 -3.369 22.799 1.00 93.00 93 GLU A N 1
ATOM 797 C CA . GLU A 1 93 ? -4.669 -3.321 23.861 1.00 93.00 93 GLU A CA 1
ATOM 798 C C . GLU A 1 93 ? -4.325 -1.877 24.261 1.00 93.00 93 GLU A C 1
ATOM 800 O O . GLU A 1 93 ? -4.218 -1.560 25.444 1.00 93.00 93 GLU A O 1
ATOM 805 N N . LEU A 1 94 ? -4.149 -0.982 23.282 1.00 91.69 94 LEU A N 1
ATOM 806 C CA . LEU A 1 94 ? -3.859 0.427 23.552 1.00 91.69 94 LEU A CA 1
ATOM 807 C C . LEU A 1 94 ? -5.043 1.117 24.232 1.00 91.69 94 LEU A C 1
ATOM 809 O O . LEU A 1 94 ? -4.846 1.833 25.209 1.00 91.69 94 LEU A O 1
ATOM 813 N N . MET A 1 95 ? -6.268 0.878 23.763 1.00 90.31 95 MET A N 1
ATOM 814 C CA . MET A 1 95 ? -7.470 1.467 24.355 1.00 90.31 95 MET A CA 1
ATOM 815 C C . MET A 1 95 ? -7.696 1.008 25.805 1.00 90.31 95 MET A C 1
ATOM 817 O O . MET A 1 95 ? -8.082 1.819 26.645 1.00 90.31 95 MET A O 1
ATOM 821 N N . GLU A 1 96 ? -7.414 -0.258 26.121 1.00 93.31 96 GLU A N 1
ATOM 822 C CA . GLU A 1 96 ? -7.446 -0.786 27.493 1.00 93.31 96 GLU A CA 1
ATOM 823 C C . GLU A 1 96 ? -6.378 -0.129 28.380 1.00 93.31 96 GLU A C 1
ATOM 825 O O . GLU A 1 96 ? -6.695 0.321 29.481 1.00 93.31 96 GLU A O 1
ATOM 830 N N . LYS A 1 97 ? -5.145 0.035 27.879 1.00 92.31 97 LYS A N 1
ATOM 831 C CA . LYS A 1 97 ? -4.079 0.760 28.596 1.00 92.31 97 LYS A CA 1
ATOM 832 C C . LYS A 1 97 ? -4.439 2.221 28.874 1.00 92.31 97 LYS A C 1
ATOM 834 O O . LYS A 1 97 ? -4.155 2.715 29.960 1.00 92.31 97 LYS A O 1
ATOM 839 N N . TYR A 1 98 ? -5.074 2.911 27.924 1.00 88.25 98 TYR A N 1
ATOM 840 C CA . TYR A 1 98 ? -5.550 4.285 28.131 1.00 88.25 98 TYR A CA 1
ATOM 841 C C 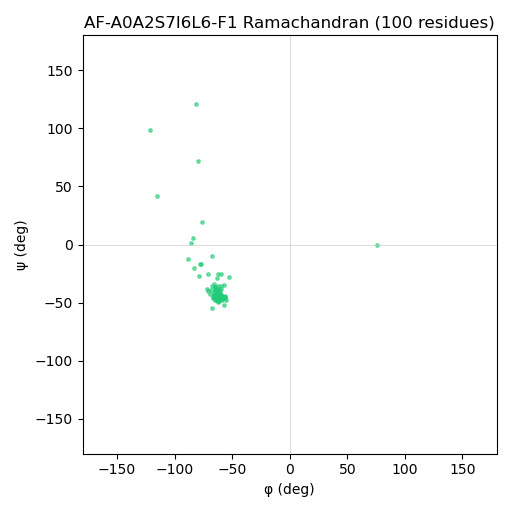. TYR A 1 98 ? -6.640 4.368 29.206 1.00 88.25 98 TYR A C 1
ATOM 843 O O . TYR A 1 98 ? -6.630 5.308 29.992 1.00 88.25 98 TYR A O 1
ATOM 851 N N . LYS A 1 99 ? -7.548 3.385 29.271 1.00 86.06 99 LYS A N 1
ATOM 852 C CA . LYS A 1 99 ? -8.593 3.317 30.307 1.00 86.06 99 LYS A CA 1
ATOM 853 C C . LYS A 1 99 ? -8.074 2.965 31.700 1.00 86.06 99 LYS A C 1
ATOM 855 O O . LYS A 1 99 ? -8.754 3.279 32.655 1.00 86.06 99 LYS A O 1
ATOM 860 N N . GLN A 1 100 ? -6.936 2.280 31.819 1.00 81.31 100 GLN A N 1
ATOM 861 C CA . GLN A 1 100 ? -6.313 1.985 33.119 1.00 81.31 100 GLN A CA 1
ATOM 862 C C . GLN A 1 100 ? -5.463 3.142 33.659 1.00 81.31 100 GLN A C 1
ATOM 864 O O . GLN A 1 100 ? -5.153 3.164 34.846 1.00 81.31 100 GLN A O 1
ATOM 869 N N . LYS A 1 101 ? -5.030 4.066 32.792 1.00 73.12 101 LYS A N 1
ATOM 870 C CA . LYS A 1 101 ? -4.183 5.207 33.168 1.00 73.12 101 LYS A CA 1
ATOM 871 C C . LYS A 1 101 ? -4.988 6.445 33.607 1.00 73.12 101 LYS A C 1
ATOM 873 O O . LYS A 1 101 ? -4.394 7.364 34.162 1.00 73.12 101 LYS A O 1
ATOM 878 N N . ASN A 1 102 ? -6.299 6.448 33.369 1.00 55.75 102 ASN A N 1
ATOM 879 C CA . ASN A 1 102 ? -7.265 7.468 33.791 1.00 55.75 102 ASN A CA 1
ATOM 880 C C . ASN A 1 102 ? -8.300 6.845 34.723 1.00 55.75 102 ASN A C 1
ATOM 882 O O . ASN A 1 102 ? -8.848 7.600 35.551 1.00 55.75 102 ASN A O 1
#

InterPro domains:
  IPR025698 2TM domain [PF13239] (17-96)

Mean predicted aligned error: 8.39 Å

Radius of gyration: 22.1 Å; Cα contacts (8 Å, |Δi|>4): 17; chains: 1; bounding box: 61×19×62 Å